Protein AF-0000000079186290 (afdb_homodimer)

pLDDT: mean 76.52, std 16.65, range [22.06, 91.56]

Secondary structure (DSSP, 8-state):
--------HHHHHHHHHHHHHTSPEEEEEESSGGGTGGGGTT-SEEEEE-STTEEEEEETTEEEEEEEEGGGHHHHHHHHHHHSHHHHTT--/--------HHHHHHHHHHHHHTSPEEEEEESSGGGTGGGGTT-SEEEEE-STTEEEEEETTEEEEEEEEGGGHHHHHHHHHHHSHHHHTT--

InterPro domains:
  IPR004588 4-hydroxy-3-methylbut-2-en-1-yl diphosphate synthase, bacterial-type [PTHR30454] (22-84)
  IPR045854 Nitrite and sulphite reductase 4Fe-4S domain-like superfamily [G3DSA:3.30.413.10] (14-84)
  IPR045854 Nitrite and sulphite reductase 4Fe-4S domain-like superfamily [SSF56014] (23-60)
  IPR058579 IspG, C-terminal domain [PF26540] (23-66)

Organism: NCBI:txid347529

Nearest PDB structures (foldseek):
  3ubo-assembly1_B  TM=4.566E-01  e=7.039E-01  Sinorhizobium meliloti
  4du5-assembly1_A  TM=3.358E-01  e=1.070E+00  Polaromonas sp. JS666
  3ikh-assembly2_B  TM=4.138E-01  e=3.044E+00  Klebsiella pneumoniae subsp. pneumoniae MGH 78578
  4du5-assembly2_C  TM=3.347E-01  e=3.499E+00  Polaromonas sp. JS666
  4e8w-assembly2_B  TM=3.863E-01  e=8.663E+00  Burkholderia cenocepacia J2315

Sequence (184 aa):
MPLTALPTLTTRAFFILAFLEATPIMIAIMGCIVNGPGEMAGADFGYVGSAPGNINLYVGKTMVKRGIAMVHADGGWILLLKSRNSFQELLIMPLTALPTLTTRAFFILAFLEATPIMIAIMGCIVNGPGEMAGADFGYVGSAPGNINLYVGKTMVKRGIAMVHADGGWILLLKSRNSFQELLI

Foldseek 3Di:
DPPPPPPQPQNQLLVVVCVLVVHHAFEEEAQACVCPLVVSVDHQKYWHDYPVQFTFIDGNRHTDGGTHGPVCVSVVNVVVQCVPPVRVVVSD/DPPPPPPQLQNQLLVVVCVLVVHHAFEEEAQACVCPLVVSVDHQKYWHDYPVQFTFIDGNRHTDGGTHGPVCVSVVVVVVQCVPPVRVVVSD

Radius of gyration: 15.14 Å; Cα contacts (8 Å, |Δi|>4): 366; chains: 2; bounding box: 36×39×37 Å

Solvent-accessible surface area (backbone atoms only — not comparable to full-atom values): 9780 Å² total; per-residue (Å²): 131,73,84,70,60,56,42,45,72,45,58,52,51,47,34,52,48,7,46,75,67,71,42,67,40,32,34,23,31,28,36,41,50,82,66,39,62,82,61,39,79,80,24,50,30,32,42,30,18,62,56,93,64,21,24,28,35,26,52,48,79,41,77,75,42,76,68,38,49,48,51,46,47,49,57,53,49,50,55,53,40,47,69,34,73,88,28,49,67,69,82,103,131,76,83,71,61,56,41,46,72,47,58,53,52,48,35,51,48,8,44,74,65,72,41,67,40,32,34,22,32,28,38,39,50,81,66,39,61,82,60,39,79,80,24,51,33,33,42,30,18,62,56,92,65,22,25,29,37,24,53,48,78,41,78,76,43,76,68,38,49,46,49,45,47,50,57,52,49,52,55,52,41,47,69,34,74,88,29,48,68,69,81,102

Structure (mmCIF, N/CA/C/O backbone):
data_AF-0000000079186290-model_v1
#
loop_
_entity.id
_entity.type
_entity.pdbx_description
1 polymer 'Uncharacterized protein'
#
loop_
_atom_site.group_PDB
_atom_site.id
_atom_site.type_symbol
_atom_site.label_atom_id
_atom_site.label_alt_id
_atom_site.label_comp_id
_atom_site.label_asym_id
_atom_site.label_entity_id
_atom_site.label_seq_id
_atom_site.pdbx_PDB_ins_code
_atom_site.Cartn_x
_atom_site.Cartn_y
_atom_site.Cartn_z
_atom_site.occupancy
_atom_site.B_iso_or_equiv
_atom_site.auth_seq_id
_atom_site.auth_comp_id
_atom_site.auth_asym_id
_atom_site.auth_atom_id
_atom_site.pdbx_PDB_model_num
ATOM 1 N N . MET A 1 1 ? 22.625 9.414 -9.797 1 22.08 1 MET A N 1
ATOM 2 C CA . MET A 1 1 ? 21.375 10.148 -9.844 1 22.08 1 MET A CA 1
ATOM 3 C C . MET A 1 1 ? 20.328 9.492 -8.953 1 22.08 1 MET A C 1
ATOM 5 O O . MET A 1 1 ? 20.141 8.273 -8.992 1 22.08 1 MET A O 1
ATOM 9 N N . PRO A 1 2 ? 19.969 10 -7.758 1 27.56 2 PRO A N 1
ATOM 10 C CA . PRO A 1 2 ? 19.344 9.391 -6.582 1 27.56 2 PRO A CA 1
ATOM 11 C C . PRO A 1 2 ? 18 8.75 -6.902 1 27.56 2 PRO A C 1
ATOM 13 O O . PRO A 1 2 ? 17.266 9.242 -7.77 1 27.56 2 PRO A O 1
ATOM 16 N N . LEU A 1 3 ? 17.984 7.457 -6.914 1 32.41 3 LEU A N 1
ATOM 17 C CA . LEU A 1 3 ? 16.766 6.676 -7.098 1 32.41 3 LEU A CA 1
ATOM 18 C C . LEU A 1 3 ? 15.555 7.398 -6.504 1 32.41 3 LEU A C 1
ATOM 20 O O . LEU A 1 3 ? 15.43 7.508 -5.281 1 32.41 3 LEU A O 1
ATOM 24 N N . THR A 1 4 ? 15.273 8.492 -7 1 33.88 4 THR A N 1
ATOM 25 C CA . THR A 1 4 ? 14.273 9.508 -6.707 1 33.88 4 THR A CA 1
ATOM 26 C C . THR A 1 4 ? 12.906 8.875 -6.453 1 33.88 4 THR A C 1
ATOM 28 O O . THR A 1 4 ? 12.328 8.266 -7.355 1 33.88 4 THR A O 1
ATOM 31 N N . ALA A 1 5 ? 12.844 8.422 -5.289 1 39.72 5 ALA A N 1
ATOM 32 C CA . ALA A 1 5 ? 11.758 7.641 -4.699 1 39.72 5 ALA A CA 1
ATOM 33 C C . ALA A 1 5 ? 10.414 8.328 -4.906 1 39.72 5 ALA A C 1
ATOM 35 O O . ALA A 1 5 ? 10.172 9.406 -4.359 1 39.72 5 ALA A O 1
ATOM 36 N N . LEU A 1 6 ? 10.062 8.664 -6.07 1 42.38 6 LEU A N 1
ATOM 37 C CA . LEU A 1 6 ? 8.758 9.273 -6.312 1 42.38 6 LEU A CA 1
ATOM 38 C C . LEU A 1 6 ? 7.664 8.539 -5.551 1 42.38 6 LEU A C 1
ATOM 40 O O . LEU A 1 6 ? 7.758 7.324 -5.344 1 42.38 6 LEU A O 1
ATOM 44 N N . PRO A 1 7 ? 6.922 9.367 -4.719 1 47.94 7 PRO A N 1
ATOM 45 C CA . PRO A 1 7 ? 5.75 8.641 -4.23 1 47.94 7 PRO A CA 1
ATOM 46 C C . PRO A 1 7 ? 5.168 7.691 -5.273 1 47.94 7 PRO A C 1
ATOM 48 O O . PRO A 1 7 ? 5.207 7.984 -6.473 1 47.94 7 PRO A O 1
ATOM 51 N N . THR A 1 8 ? 5.285 6.367 -5.168 1 61.66 8 THR A N 1
ATOM 52 C CA . THR A 1 8 ? 4.816 5.52 -6.262 1 61.66 8 THR A CA 1
ATOM 53 C C . THR A 1 8 ? 3.447 5.977 -6.754 1 61.66 8 THR A C 1
ATOM 55 O O . THR A 1 8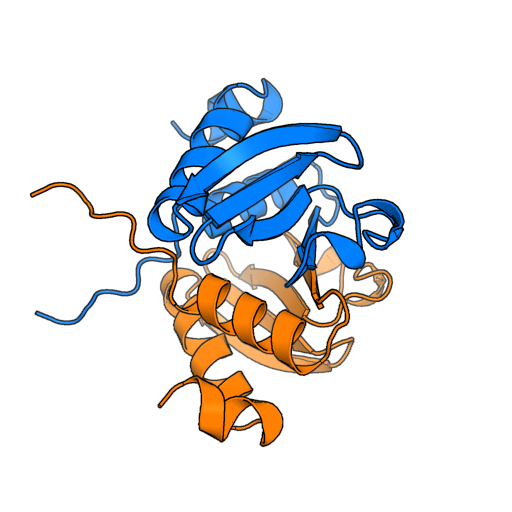 ? 2.701 6.621 -6.012 1 61.66 8 THR A O 1
ATOM 58 N N . LEU A 1 9 ? 3.252 6.348 -7.996 1 70.44 9 LEU A N 1
ATOM 59 C CA . LEU A 1 9 ? 1.999 6.641 -8.68 1 70.44 9 LEU A CA 1
ATOM 60 C C . LEU A 1 9 ? 0.836 5.898 -8.031 1 70.44 9 LEU A C 1
ATOM 62 O O . LEU A 1 9 ? -0.265 6.441 -7.918 1 70.44 9 LEU A O 1
ATOM 66 N N . THR A 1 10 ? 1.112 4.824 -7.43 1 78.25 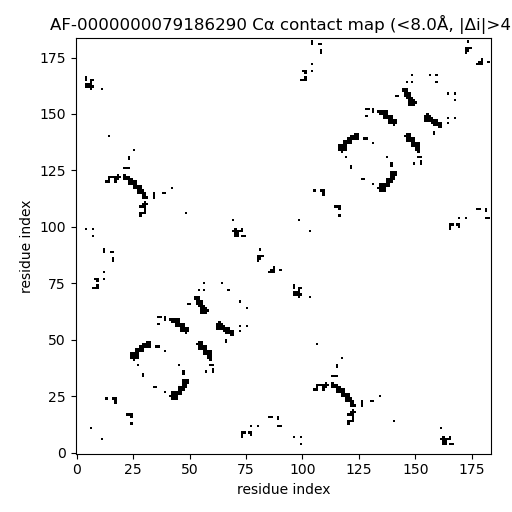10 THR A N 1
ATOM 67 C CA . THR A 1 10 ? 0.064 3.996 -6.844 1 78.25 10 THR A CA 1
ATOM 68 C C . THR A 1 10 ? -0.392 4.57 -5.508 1 78.25 10 THR A C 1
ATOM 70 O O . THR A 1 10 ? -1.593 4.684 -5.25 1 78.25 10 THR A O 1
ATOM 73 N N . THR A 1 11 ? 0.561 5 -4.727 1 78.5 11 THR A N 1
ATOM 74 C CA . THR A 1 11 ? 0.212 5.582 -3.432 1 78.5 11 THR A CA 1
ATOM 75 C C . THR A 1 11 ? -0.6 6.859 -3.613 1 78.5 11 THR A C 1
ATOM 77 O O . THR A 1 11 ? -1.586 7.082 -2.908 1 78.5 11 THR A O 1
ATOM 80 N N . ARG A 1 12 ? -0.209 7.598 -4.535 1 80.5 12 ARG A N 1
ATOM 81 C CA . ARG A 1 12 ? -0.929 8.836 -4.816 1 80.5 12 ARG A CA 1
ATOM 82 C C . ARG A 1 12 ? -2.354 8.547 -5.277 1 80.5 12 ARG A C 1
ATOM 84 O O . ARG A 1 12 ? -3.295 9.219 -4.863 1 80.5 12 ARG A O 1
ATOM 91 N N . ALA A 1 13 ? -2.428 7.625 -6.152 1 83.12 13 ALA A N 1
ATOM 92 C CA . ALA A 1 13 ? -3.746 7.254 -6.664 1 83.12 13 ALA A CA 1
ATOM 93 C C . ALA A 1 13 ? -4.668 6.82 -5.527 1 83.12 13 ALA A C 1
ATOM 95 O O . ALA A 1 13 ? -5.832 7.23 -5.469 1 83.12 13 ALA A O 1
ATOM 96 N N . PHE A 1 14 ? -4.152 6.109 -4.645 1 86.62 14 PHE A N 1
ATOM 97 C CA . PHE A 1 14 ? -4.961 5.633 -3.527 1 86.62 14 PHE A CA 1
ATOM 98 C C . PHE A 1 14 ? -5.332 6.785 -2.598 1 86.62 14 PHE A C 1
ATOM 100 O O . PHE A 1 14 ? -6.43 6.801 -2.031 1 86.62 14 PHE A O 1
ATOM 107 N N . PHE A 1 15 ? -4.434 7.738 -2.457 1 85.19 15 PHE A N 1
ATOM 108 C CA . PHE A 1 15 ? -4.742 8.914 -1.651 1 85.19 15 PHE A CA 1
ATOM 109 C C . PHE A 1 15 ? -5.895 9.703 -2.26 1 85.19 15 PHE A C 1
ATOM 111 O O . PHE A 1 15 ? -6.809 10.117 -1.549 1 85.19 15 PHE A O 1
ATOM 118 N N . ILE A 1 16 ? -5.781 9.867 -3.479 1 83.56 16 ILE A N 1
ATOM 119 C CA . ILE A 1 16 ? -6.82 10.609 -4.18 1 83.56 16 ILE A CA 1
ATOM 120 C C . ILE A 1 16 ? -8.156 9.883 -4.043 1 83.56 16 ILE A C 1
ATOM 122 O O . ILE A 1 16 ? -9.188 10.508 -3.785 1 83.56 16 ILE A O 1
ATOM 126 N N . LEU A 1 17 ? -8.094 8.617 -4.141 1 86.25 17 LEU A N 1
ATOM 127 C CA . LEU A 1 17 ? -9.305 7.809 -3.984 1 86.25 17 LEU A CA 1
ATOM 128 C C . LEU A 1 17 ? -9.875 7.961 -2.58 1 86.25 17 LEU A C 1
ATOM 130 O O . LEU A 1 17 ? -11.078 8.18 -2.418 1 86.25 17 LEU A O 1
ATOM 134 N N . ALA A 1 18 ? -9.031 7.855 -1.664 1 86.75 18 ALA A N 1
ATOM 135 C CA . ALA A 1 18 ? -9.445 8 -0.271 1 86.75 18 ALA A CA 1
ATOM 136 C C . ALA A 1 18 ? -10.047 9.383 -0.018 1 86.75 18 ALA A C 1
ATOM 138 O O . ALA A 1 18 ? -11.047 9.508 0.69 1 86.75 18 ALA A O 1
ATOM 139 N N . PHE A 1 19 ? -9.43 10.32 -0.603 1 84.12 19 PHE A N 1
ATOM 140 C CA . PHE A 1 19 ? -9.898 11.695 -0.451 1 84.12 19 PHE A CA 1
ATOM 141 C C . PHE A 1 19 ? -11.266 11.883 -1.09 1 84.12 19 PHE A C 1
ATOM 143 O O . PHE A 1 19 ? -12.172 12.445 -0.476 1 84.12 19 PHE A O 1
ATOM 150 N N . LEU A 1 20 ? -11.383 11.398 -2.252 1 84 20 LEU A N 1
ATOM 151 C CA . LEU A 1 20 ? -12.617 11.562 -3.012 1 84 20 LEU A CA 1
ATOM 152 C C . LEU A 1 20 ? -13.766 10.812 -2.352 1 84 20 LEU A C 1
ATOM 154 O O . LEU A 1 20 ? -14.898 11.305 -2.314 1 84 20 LEU A O 1
ATOM 158 N N . GLU A 1 21 ? -13.477 9.633 -1.837 1 83.75 21 GLU A N 1
ATOM 159 C CA . GLU A 1 21 ? -14.508 8.789 -1.244 1 83.75 21 GLU A CA 1
ATOM 160 C C . GLU A 1 21 ? -14.719 9.133 0.228 1 83.75 21 GLU A C 1
ATOM 162 O O . GLU A 1 21 ? -15.688 8.68 0.843 1 83.75 21 GLU A O 1
ATOM 167 N N . ALA A 1 22 ? -13.828 9.984 0.755 1 83.62 22 ALA A N 1
ATOM 168 C CA . ALA A 1 22 ? -13.883 10.367 2.162 1 83.62 22 ALA A CA 1
ATOM 169 C C . ALA A 1 22 ? -13.945 9.141 3.066 1 83.62 22 ALA A C 1
ATOM 171 O O . ALA A 1 22 ? -14.688 9.125 4.047 1 83.62 22 ALA A O 1
ATOM 172 N N . THR A 1 23 ? -13.438 8.039 2.629 1 83.94 23 THR A N 1
ATOM 173 C CA . THR A 1 23 ? -13.305 6.809 3.404 1 83.94 23 THR A CA 1
ATOM 174 C C . THR A 1 23 ? -11.891 6.25 3.293 1 83.94 23 THR A C 1
ATOM 176 O O . THR A 1 23 ? -11.195 6.492 2.299 1 83.94 23 THR A O 1
ATOM 179 N N . PRO A 1 24 ? -11.469 5.551 4.273 1 88.5 24 PRO A N 1
ATOM 180 C CA . PRO A 1 24 ? -10.148 4.918 4.164 1 88.5 24 PRO A CA 1
ATOM 181 C C . PRO A 1 24 ? -10.117 3.812 3.111 1 88.5 24 PRO A C 1
ATOM 183 O O . PRO A 1 24 ? -11.109 3.113 2.908 1 88.5 24 PRO A O 1
ATOM 186 N N . ILE A 1 25 ? -9.109 3.768 2.455 1 89.62 25 ILE A N 1
ATOM 187 C CA . ILE A 1 25 ? -8.859 2.652 1.551 1 89.62 25 ILE A CA 1
ATOM 188 C C . ILE A 1 25 ? -7.992 1.605 2.252 1 89.62 25 ILE A C 1
ATOM 190 O O . ILE A 1 25 ? -6.91 1.919 2.754 1 89.62 25 ILE A O 1
ATOM 194 N N . MET A 1 26 ? -8.492 0.385 2.303 1 91.06 26 MET A N 1
ATOM 195 C CA . MET A 1 26 ? -7.777 -0.713 2.951 1 91.06 26 MET A CA 1
ATOM 196 C C . MET A 1 26 ? -7.09 -1.601 1.919 1 91.06 26 MET A C 1
ATOM 198 O O . MET A 1 26 ? -7.734 -2.088 0.987 1 91.06 26 MET A O 1
ATOM 202 N N . ILE A 1 27 ? -5.828 -1.776 2.152 1 91.31 27 ILE A N 1
ATOM 203 C CA . ILE A 1 27 ? -5.023 -2.598 1.254 1 91.31 27 ILE A CA 1
ATOM 204 C C . ILE A 1 27 ? -4.406 -3.758 2.031 1 91.31 27 ILE A C 1
ATOM 206 O O . ILE A 1 27 ? -3.832 -3.561 3.105 1 91.31 27 ILE A O 1
ATOM 210 N N . ALA A 1 28 ? -4.52 -4.918 1.522 1 90.69 28 ALA A N 1
ATOM 211 C CA . ALA A 1 28 ? -3.912 -6.094 2.143 1 90.69 28 ALA A CA 1
ATOM 212 C C . ALA A 1 28 ? -2.762 -6.629 1.296 1 90.69 28 ALA A C 1
ATOM 214 O O . ALA A 1 28 ? -2.877 -6.73 0.072 1 90.69 28 ALA A O 1
ATOM 215 N N . ILE A 1 29 ? -1.695 -6.887 1.896 1 89.81 29 ILE A N 1
ATOM 216 C CA . ILE A 1 29 ? -0.559 -7.543 1.262 1 89.81 29 ILE A CA 1
ATOM 217 C C . ILE A 1 29 ? -0.354 -8.93 1.875 1 89.81 29 ILE A C 1
ATOM 219 O O . ILE A 1 29 ? -0.086 -9.047 3.072 1 89.81 29 ILE A O 1
ATOM 223 N N . MET A 1 30 ? -0.45 -9.898 0.967 1 89.56 30 MET A N 1
ATOM 224 C CA . MET A 1 30 ? -0.269 -11.289 1.394 1 89.56 30 MET A CA 1
ATOM 225 C C . MET A 1 30 ? 0.93 -11.914 0.694 1 89.56 30 MET A C 1
ATOM 227 O O . MET A 1 30 ? 1.072 -11.805 -0.525 1 89.56 30 MET A O 1
ATOM 231 N N . GLY A 1 31 ? 1.743 -12.492 1.481 1 85.12 31 GLY A N 1
ATOM 232 C CA . GLY A 1 31 ? 2.982 -13.031 0.954 1 85.12 31 GLY A CA 1
ATOM 233 C C . GLY A 1 31 ? 2.783 -14.312 0.158 1 85.12 31 GLY A C 1
ATOM 234 O O . GLY A 1 31 ? 3.639 -14.688 -0.644 1 85.12 31 GLY A O 1
ATOM 235 N N . CYS A 1 32 ? 1.769 -15 0.415 1 81.31 32 CYS A N 1
ATOM 236 C CA . CYS A 1 32 ? 1.538 -16.266 -0.269 1 81.31 32 CYS A CA 1
ATOM 237 C C . CYS A 1 32 ? 0.051 -16.484 -0.521 1 81.31 32 CYS A C 1
ATOM 239 O O . CYS A 1 32 ? -0.791 -15.992 0.233 1 81.31 32 CYS A O 1
ATOM 241 N N . ILE A 1 33 ? -0.232 -17.234 -1.536 1 75.75 33 ILE A N 1
ATOM 242 C CA . ILE A 1 33 ? -1.605 -17.484 -1.962 1 75.75 33 ILE A CA 1
ATOM 243 C C . ILE A 1 33 ? -2.326 -18.328 -0.919 1 75.75 33 ILE A C 1
ATOM 245 O O . ILE A 1 33 ? -3.553 -18.281 -0.812 1 75.75 33 ILE A O 1
ATOM 249 N N . VAL A 1 34 ? -1.649 -19 -0.189 1 73.12 34 VAL A N 1
ATOM 250 C CA . VAL A 1 34 ? -2.23 -19.922 0.787 1 73.12 34 VAL A CA 1
ATOM 251 C C . VAL A 1 34 ? -3.033 -19.141 1.819 1 73.12 34 VAL A C 1
ATOM 253 O O . VAL A 1 34 ? -4.086 -19.594 2.273 1 73.12 34 VAL A O 1
ATOM 256 N N . ASN A 1 35 ? -2.457 -18.109 2.252 1 67.12 35 ASN A N 1
ATOM 257 C CA . ASN A 1 35 ? -3.229 -17.328 3.209 1 67.12 35 ASN A CA 1
ATOM 258 C C . ASN A 1 35 ? -4.512 -16.781 2.586 1 67.12 35 ASN A C 1
ATOM 260 O O . ASN A 1 35 ? -5.484 -16.516 3.291 1 67.12 35 ASN A O 1
ATOM 264 N N . GLY A 1 36 ? -4.535 -16.969 1.289 1 58.88 36 GLY A N 1
ATOM 265 C CA . GLY A 1 36 ? -5.66 -16.75 0.397 1 58.88 36 GLY A CA 1
ATOM 266 C C . GLY A 1 36 ? -6.395 -15.445 0.683 1 58.88 36 GLY A C 1
ATOM 267 O O . GLY A 1 36 ? -6.031 -14.711 1.604 1 58.88 36 GLY A O 1
ATOM 268 N N . PRO A 1 37 ? -7.477 -15.055 -0.223 1 64.31 37 PRO A N 1
ATOM 269 C CA . PRO A 1 37 ? -8.328 -13.867 -0.138 1 64.31 37 PRO A CA 1
ATOM 270 C C . PRO A 1 37 ? -9.211 -13.867 1.108 1 64.31 37 PRO A C 1
ATOM 272 O O . PRO A 1 37 ? -9.609 -12.797 1.579 1 64.31 37 PRO A O 1
ATOM 275 N N . GLY A 1 38 ? -9.328 -15.125 1.619 1 66.12 38 GLY A N 1
ATOM 276 C CA . GLY A 1 38 ? -10.156 -15.188 2.814 1 66.12 38 GLY A CA 1
ATOM 277 C C . GLY A 1 38 ? -9.602 -14.367 3.965 1 66.12 38 GLY A C 1
ATOM 278 O O . GLY A 1 38 ? -10.359 -13.828 4.77 1 66.12 38 GLY A O 1
ATOM 279 N N . GLU A 1 39 ? -8.383 -14.133 3.936 1 68.19 39 GLU A N 1
ATOM 280 C CA . GLU A 1 39 ? -7.723 -13.453 5.047 1 68.19 39 GLU A CA 1
ATOM 281 C C . GLU A 1 39 ? -7.684 -11.945 4.824 1 68.19 39 GLU A C 1
ATOM 283 O O . GLU A 1 39 ? -7.332 -11.188 5.73 1 68.19 39 GLU A O 1
ATOM 288 N N . MET A 1 40 ? -8.047 -11.508 3.631 1 73.56 40 MET A N 1
ATOM 289 C CA . MET A 1 40 ? -8.016 -10.078 3.322 1 73.56 40 MET A CA 1
ATOM 290 C C . MET A 1 40 ? -9.117 -9.336 4.074 1 73.56 40 MET A C 1
ATOM 292 O O . MET A 1 40 ? -9.273 -8.125 3.91 1 73.56 40 MET A O 1
ATOM 296 N N . ALA A 1 41 ? -9.586 -9.812 5.234 1 65.88 41 ALA A N 1
ATOM 297 C CA . ALA A 1 41 ? -10.398 -9.273 6.32 1 65.88 41 ALA A CA 1
ATOM 298 C C . ALA A 1 41 ? -11.094 -7.977 5.891 1 65.88 41 ALA A C 1
ATOM 300 O O . ALA A 1 41 ? -11.047 -6.977 6.613 1 65.88 41 ALA A O 1
ATOM 301 N N . GLY A 1 42 ? -11.594 -7.801 4.684 1 81.19 42 GLY A N 1
ATOM 302 C CA . GLY A 1 42 ? -12.336 -6.586 4.383 1 81.19 42 GLY A CA 1
ATOM 303 C C . GLY A 1 42 ? -11.508 -5.559 3.631 1 81.19 42 GLY A C 1
ATOM 304 O O . GLY A 1 42 ? -11.883 -4.387 3.555 1 81.19 42 GLY A O 1
ATOM 305 N N . ALA A 1 43 ? -10.406 -5.918 3.137 1 89.5 43 ALA A N 1
ATOM 306 C CA . ALA A 1 43 ? -9.578 -5 2.352 1 89.5 43 ALA A CA 1
ATOM 307 C C . ALA A 1 43 ? -10.258 -4.648 1.03 1 89.5 43 ALA A C 1
ATOM 309 O O . ALA A 1 43 ? -11 -5.457 0.472 1 89.5 43 ALA A O 1
ATOM 310 N N . ASP A 1 44 ? -10.07 -3.404 0.582 1 89.88 44 ASP A N 1
ATOM 311 C CA . ASP A 1 44 ? -10.57 -2.965 -0.716 1 89.88 44 ASP A CA 1
ATOM 312 C C . ASP A 1 44 ? -9.711 -3.518 -1.853 1 89.88 44 ASP A C 1
ATOM 314 O O . ASP A 1 44 ? -10.242 -3.922 -2.893 1 89.88 44 ASP A O 1
ATOM 318 N N . PHE A 1 45 ? -8.461 -3.492 -1.583 1 90.38 45 PHE A N 1
ATOM 319 C CA . PHE A 1 45 ? -7.48 -3.939 -2.562 1 90.38 45 PHE A CA 1
ATOM 320 C C . PHE A 1 45 ? -6.484 -4.902 -1.931 1 90.38 45 PHE A C 1
ATOM 322 O O . PHE A 1 45 ? -6.184 -4.801 -0.74 1 90.38 45 PHE A O 1
ATOM 329 N N . GLY A 1 46 ? -5.941 -5.777 -2.76 1 89.75 46 GLY A N 1
ATOM 330 C CA . GLY A 1 46 ? -5.031 -6.77 -2.207 1 89.75 46 GLY A CA 1
ATOM 331 C C . GLY A 1 46 ? -3.92 -7.156 -3.164 1 89.75 46 GLY A C 1
ATOM 332 O O . GLY A 1 46 ? -4.137 -7.254 -4.371 1 89.75 46 GLY A O 1
ATOM 333 N N . TYR A 1 47 ? -2.773 -7.301 -2.621 1 90 47 TYR A N 1
ATOM 334 C CA . TYR A 1 47 ? -1.636 -7.949 -3.264 1 90 47 TYR A CA 1
ATOM 335 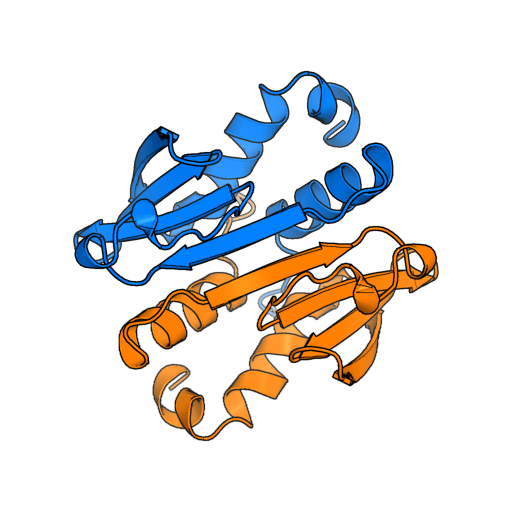C C . TYR A 1 47 ? -1.426 -9.352 -2.709 1 90 47 TYR A C 1
ATOM 337 O O . TYR A 1 47 ? -1.25 -9.531 -1.5 1 90 47 TYR A O 1
ATOM 345 N N . VAL A 1 48 ? -1.474 -10.359 -3.568 1 89.5 48 VAL A N 1
ATOM 346 C CA . VAL A 1 48 ? -1.306 -11.727 -3.096 1 89.5 48 VAL A CA 1
ATOM 347 C C . VAL A 1 48 ? -0.171 -12.406 -3.863 1 89.5 48 VAL A C 1
ATOM 349 O O . VAL A 1 48 ? -0.198 -12.469 -5.094 1 89.5 48 VAL A O 1
ATOM 352 N N . GLY A 1 49 ? 0.758 -12.852 -3.098 1 88.94 49 GLY A N 1
ATOM 353 C CA . GLY A 1 49 ? 1.852 -13.578 -3.721 1 88.94 49 GLY A CA 1
ATOM 354 C C . GLY A 1 49 ? 1.41 -14.875 -4.375 1 88.94 49 GLY A C 1
ATOM 355 O O . GLY A 1 49 ? 0.54 -15.57 -3.855 1 88.94 49 GLY A O 1
ATOM 356 N N . SER A 1 50 ? 1.935 -15.109 -5.523 1 88.75 50 SER A N 1
ATOM 357 C CA . SER A 1 50 ? 1.709 -16.359 -6.23 1 88.75 50 SER A CA 1
ATOM 358 C C . SER A 1 50 ? 3.023 -17.094 -6.504 1 88.75 50 SER A C 1
ATOM 360 O O . SER A 1 50 ? 3.674 -17.578 -5.578 1 88.75 50 SER A O 1
ATOM 362 N N . ALA A 1 51 ? 3.504 -17.172 -7.773 1 86.5 51 ALA A N 1
ATOM 363 C CA . ALA A 1 51 ? 4.828 -17.703 -8.086 1 86.5 51 ALA A CA 1
ATOM 364 C C . ALA A 1 51 ? 5.922 -16.703 -7.711 1 86.5 51 ALA A C 1
ATOM 366 O O . ALA A 1 51 ? 5.648 -15.516 -7.508 1 86.5 51 ALA A O 1
ATOM 367 N N . PRO A 1 52 ? 7.094 -17.25 -7.465 1 83.56 52 PRO A N 1
ATOM 368 C CA . PRO A 1 52 ? 8.172 -16.344 -7.086 1 83.56 52 PRO A CA 1
ATOM 369 C C . PRO A 1 52 ? 8.273 -15.133 -8.008 1 83.56 52 PRO A C 1
ATOM 371 O O . PRO A 1 52 ? 8.391 -15.289 -9.227 1 83.56 52 PRO A O 1
ATOM 374 N N . GLY A 1 53 ? 8.094 -14.016 -7.418 1 84.31 53 GLY A N 1
ATOM 375 C CA . GLY A 1 53 ? 8.234 -12.773 -8.164 1 84.31 53 GLY A CA 1
ATOM 376 C C . GLY A 1 53 ? 6.938 -12.305 -8.789 1 84.31 53 GLY A C 1
ATOM 377 O O . GLY A 1 53 ? 6.883 -11.219 -9.375 1 84.31 53 GLY A O 1
ATOM 378 N N . ASN A 1 54 ? 6 -13.234 -8.656 1 90 54 ASN A N 1
ATOM 379 C CA . ASN A 1 54 ? 4.715 -12.891 -9.25 1 90 54 ASN A CA 1
ATOM 380 C C . ASN A 1 54 ? 3.648 -12.641 -8.188 1 90 54 ASN A C 1
ATOM 382 O O . ASN A 1 54 ? 3.727 -13.188 -7.086 1 90 54 ASN A O 1
ATOM 386 N N . ILE A 1 55 ? 2.682 -11.82 -8.609 1 88.94 55 ILE A N 1
ATOM 387 C CA . ILE A 1 55 ? 1.607 -11.508 -7.672 1 88.94 55 ILE A CA 1
ATOM 388 C C . ILE A 1 55 ? 0.271 -11.484 -8.414 1 88.94 55 ILE A C 1
ATOM 390 O O . ILE A 1 55 ? 0.231 -11.297 -9.633 1 88.94 55 ILE A O 1
ATOM 394 N N . ASN A 1 56 ? -0.721 -11.734 -7.668 1 91.56 56 ASN A N 1
ATOM 395 C CA . ASN A 1 56 ? -2.098 -11.531 -8.109 1 91.56 56 ASN A CA 1
ATOM 396 C C . ASN A 1 56 ? -2.703 -10.281 -7.473 1 91.56 56 ASN A C 1
ATOM 398 O O . ASN A 1 56 ? -2.451 -9.984 -6.305 1 91.56 56 ASN A O 1
ATOM 402 N N . LEU A 1 57 ? -3.504 -9.547 -8.258 1 90.75 57 LEU A N 1
ATOM 403 C CA . LEU A 1 57 ? -4.199 -8.375 -7.734 1 90.75 57 LEU A CA 1
ATOM 404 C C . LEU A 1 57 ? -5.676 -8.68 -7.492 1 90.75 57 LEU A C 1
ATOM 406 O O . LEU A 1 57 ? -6.328 -9.305 -8.328 1 90.75 57 LEU A O 1
ATOM 410 N N . TYR A 1 58 ? -6.105 -8.195 -6.316 1 90.25 58 TYR A N 1
ATOM 411 C CA . TYR A 1 58 ? -7.48 -8.453 -5.906 1 90.25 58 TYR A CA 1
ATOM 412 C C . TYR A 1 58 ? -8.219 -7.152 -5.617 1 90.25 58 TYR A C 1
ATOM 414 O O . TYR A 1 58 ? -7.645 -6.223 -5.043 1 90.25 58 TYR A O 1
ATOM 422 N N . VAL A 1 59 ? -9.469 -7.047 -5.957 1 90.31 59 VAL A N 1
ATOM 423 C CA . VAL A 1 59 ? -10.438 -6.066 -5.473 1 90.31 59 VAL A CA 1
ATOM 424 C C . VAL A 1 59 ? -11.492 -6.762 -4.613 1 90.31 59 VAL A C 1
ATOM 426 O O . VAL A 1 59 ? -12.266 -7.574 -5.117 1 90.31 59 VAL A O 1
ATOM 429 N N . GLY A 1 60 ? -11.344 -6.355 -3.369 1 87.75 60 GLY A N 1
ATOM 430 C CA . GLY A 1 60 ? -12.117 -7.203 -2.473 1 87.75 60 GLY A CA 1
ATOM 431 C C . GLY A 1 60 ? -11.695 -8.664 -2.525 1 87.75 60 GLY A C 1
ATOM 432 O O . GLY A 1 60 ? -10.523 -8.984 -2.33 1 87.75 60 GLY A O 1
ATOM 433 N N . LYS A 1 61 ? -12.555 -9.609 -2.891 1 86 61 LYS A N 1
ATOM 434 C CA . LYS A 1 61 ? -12.258 -11.039 -2.943 1 86 61 LYS A CA 1
ATOM 435 C C . LYS A 1 61 ? -12.109 -11.516 -4.387 1 86 61 LYS A C 1
ATOM 437 O O . LYS A 1 61 ? -11.938 -12.711 -4.633 1 86 61 LYS A O 1
ATOM 442 N N . THR A 1 62 ? -12.156 -10.594 -5.238 1 88.44 62 THR A N 1
ATOM 443 C CA . THR A 1 62 ? -12.125 -10.953 -6.652 1 88.44 62 THR A CA 1
ATOM 444 C C . THR A 1 62 ? -10.734 -10.711 -7.242 1 88.44 62 THR A C 1
ATOM 446 O O . THR A 1 62 ? -10.203 -9.602 -7.156 1 88.44 62 THR A O 1
ATOM 449 N N . MET A 1 63 ? -10.211 -11.75 -7.824 1 90.38 63 MET A N 1
ATOM 450 C CA . MET A 1 63 ? -8.93 -11.609 -8.516 1 90.38 63 MET A CA 1
ATOM 451 C C . MET A 1 63 ? -9.094 -10.852 -9.828 1 90.38 63 MET A C 1
ATOM 453 O O . MET A 1 63 ? -9.836 -11.281 -10.711 1 90.38 63 MET A O 1
ATOM 457 N N . VAL A 1 64 ? -8.43 -9.742 -10 1 91.12 64 VAL A N 1
ATOM 458 C CA . VAL A 1 64 ? -8.641 -8.914 -11.18 1 91.12 64 VAL A CA 1
ATOM 459 C C . VAL A 1 64 ? -7.43 -9.016 -12.109 1 91.12 64 VAL A C 1
ATOM 461 O O . VAL A 1 64 ? -7.52 -8.695 -13.297 1 91.12 64 VAL A O 1
ATOM 464 N N . LYS A 1 65 ? -6.266 -9.367 -11.648 1 91.5 65 LYS A N 1
ATOM 465 C CA . LYS A 1 65 ? -5.062 -9.602 -12.438 1 91.5 65 LYS A CA 1
ATOM 466 C C . LYS A 1 65 ? -4.258 -10.773 -11.883 1 91.5 65 LYS A C 1
ATOM 468 O O . LYS A 1 65 ? -3.965 -10.82 -10.68 1 91.5 65 LYS A O 1
ATOM 473 N N . ARG A 1 66 ? -3.842 -11.648 -12.758 1 90.81 66 ARG A N 1
ATOM 474 C CA . ARG A 1 66 ? -3.146 -12.859 -12.328 1 90.81 66 ARG A CA 1
ATOM 475 C C . ARG A 1 66 ? -1.711 -12.875 -12.844 1 90.81 66 ARG A C 1
ATOM 477 O O . ARG A 1 66 ? -1.459 -12.547 -14.008 1 90.81 66 ARG A O 1
ATOM 484 N N . GLY A 1 67 ? -0.852 -13.164 -11.922 1 89.62 67 GLY A N 1
ATOM 485 C CA . GLY A 1 67 ? 0.498 -13.531 -12.32 1 89.62 67 GLY A CA 1
ATOM 486 C C . GLY A 1 67 ? 1.295 -12.367 -12.867 1 89.62 67 GLY A C 1
ATOM 487 O O . GLY A 1 67 ? 2.006 -12.508 -13.867 1 89.62 67 GLY A O 1
ATOM 488 N N . ILE A 1 68 ? 1.093 -11.305 -12.336 1 88 68 ILE A N 1
ATOM 489 C CA . ILE A 1 68 ? 1.877 -10.164 -12.812 1 88 68 ILE A CA 1
ATOM 490 C C . ILE A 1 68 ? 3.18 -10.07 -12.023 1 88 68 ILE A C 1
ATOM 492 O O . ILE A 1 68 ? 3.221 -10.398 -10.836 1 88 68 ILE A O 1
ATOM 496 N N . ALA A 1 69 ? 4.266 -9.633 -12.781 1 88.38 69 ALA A N 1
ATOM 497 C CA . ALA A 1 69 ? 5.535 -9.414 -12.086 1 88.38 69 ALA A CA 1
ATOM 498 C C . ALA A 1 69 ? 5.398 -8.328 -11.023 1 88.38 69 ALA A C 1
ATOM 500 O O . ALA A 1 69 ? 4.738 -7.305 -11.25 1 88.38 69 ALA A O 1
ATOM 501 N N . MET A 1 70 ? 5.945 -8.539 -9.852 1 83.38 70 MET A N 1
ATOM 502 C CA . MET A 1 70 ? 5.871 -7.598 -8.734 1 83.38 70 MET A CA 1
ATOM 503 C C . MET A 1 70 ? 6.285 -6.195 -9.172 1 83.38 70 MET A C 1
ATOM 505 O O . MET A 1 70 ? 5.703 -5.203 -8.734 1 83.38 70 MET A O 1
ATOM 509 N N . VAL A 1 71 ? 7.23 -6.133 -10.039 1 79.5 71 VAL A N 1
ATOM 510 C CA . VAL A 1 71 ? 7.773 -4.855 -10.492 1 79.5 71 VAL A CA 1
ATOM 511 C C . VAL A 1 71 ? 6.715 -4.09 -11.281 1 79.5 71 VAL A C 1
ATOM 513 O O . VAL A 1 71 ? 6.832 -2.879 -11.477 1 79.5 71 VAL A O 1
ATOM 516 N N . HIS A 1 72 ? 5.699 -4.785 -11.727 1 82.62 72 HIS A N 1
ATOM 517 C CA . HIS A 1 72 ? 4.652 -4.164 -12.531 1 82.62 72 HIS A CA 1
ATOM 518 C C . HIS A 1 72 ? 3.377 -3.969 -11.719 1 82.62 72 HIS A C 1
ATOM 520 O O . HIS A 1 72 ? 2.352 -3.541 -12.258 1 82.62 72 HIS A O 1
ATOM 526 N N . ALA A 1 73 ? 3.389 -4.277 -10.492 1 81.06 73 ALA A N 1
ATOM 527 C CA . ALA A 1 73 ? 2.205 -4.223 -9.641 1 81.06 73 ALA A CA 1
ATOM 528 C C . ALA A 1 73 ? 1.589 -2.826 -9.648 1 81.06 73 ALA A C 1
ATOM 530 O O . ALA A 1 73 ? 0.37 -2.68 -9.766 1 81.06 73 ALA A O 1
ATOM 531 N N . ASP A 1 74 ? 2.385 -1.813 -9.555 1 76.5 74 ASP A N 1
ATOM 532 C CA . ASP A 1 74 ? 1.897 -0.438 -9.539 1 76.5 74 ASP A CA 1
ATOM 533 C C . ASP A 1 74 ? 1.158 -0.098 -10.828 1 76.5 74 ASP A C 1
ATOM 535 O O . ASP A 1 74 ? 0.12 0.566 -10.797 1 76.5 74 ASP A O 1
ATOM 539 N N . GLY A 1 75 ? 1.763 -0.541 -11.867 1 77.12 75 GLY A N 1
ATOM 540 C CA . GLY A 1 75 ? 1.094 -0.333 -13.141 1 77.12 75 GLY A CA 1
ATOM 541 C C . GLY A 1 75 ? -0.25 -1.031 -13.234 1 77.12 75 GLY A C 1
ATOM 542 O O . GLY A 1 75 ? -1.193 -0.5 -13.82 1 77.12 75 GLY A O 1
ATOM 543 N N . GLY A 1 76 ? -0.297 -2.162 -12.688 1 79.81 76 GLY A N 1
ATOM 544 C CA . GLY A 1 76 ? -1.552 -2.896 -12.656 1 79.81 76 GLY A CA 1
ATOM 545 C C . GLY A 1 76 ? -2.66 -2.152 -11.938 1 79.81 76 GLY A C 1
ATOM 546 O O . GLY A 1 76 ? -3.797 -2.111 -12.406 1 79.81 76 GLY A O 1
ATOM 547 N N . TRP A 1 77 ? -2.367 -1.495 -10.859 1 82.75 77 TRP A N 1
ATOM 548 C CA . TRP A 1 77 ? -3.361 -0.737 -10.109 1 82.75 77 TRP A CA 1
ATOM 549 C C . TRP A 1 77 ? -3.799 0.503 -10.883 1 82.75 77 TRP A C 1
ATOM 551 O O . TRP A 1 77 ? -4.984 0.842 -10.906 1 82.75 77 TRP A O 1
ATOM 561 N N . ILE A 1 78 ? -2.789 1.113 -11.469 1 79.75 78 ILE A N 1
ATOM 562 C CA . ILE A 1 78 ? -3.096 2.33 -12.211 1 79.75 78 ILE A CA 1
ATOM 563 C C . ILE A 1 78 ? -4.082 2.012 -13.328 1 79.75 78 ILE A C 1
ATOM 565 O O . ILE A 1 78 ? -5.043 2.754 -13.547 1 79.75 78 ILE A O 1
ATOM 569 N N . LEU A 1 79 ? -3.789 0.903 -13.961 1 80.62 79 LEU A N 1
ATOM 570 C CA . LEU A 1 79 ? -4.688 0.49 -15.031 1 80.62 79 LEU A CA 1
ATOM 571 C C . LEU A 1 79 ? -6.074 0.171 -14.484 1 80.62 79 LEU A C 1
ATOM 573 O O . LEU A 1 79 ? -7.082 0.566 -15.07 1 80.62 79 LEU A O 1
ATOM 577 N N . LEU A 1 80 ? -6.172 -0.427 -13.438 1 80.06 80 LEU A N 1
ATOM 578 C CA . LEU A 1 80 ? -7.434 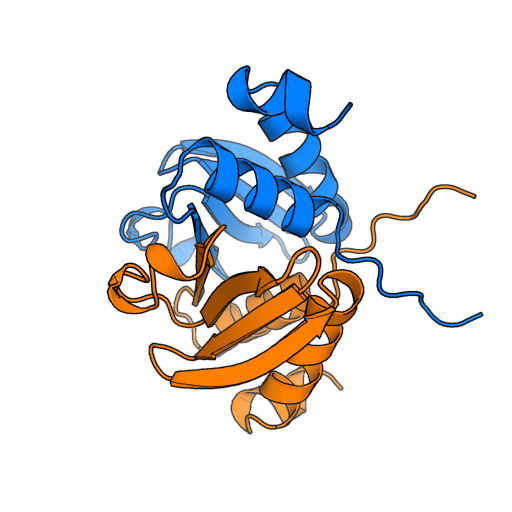-0.824 -12.82 1 80.06 80 LEU A CA 1
ATOM 579 C C . LEU A 1 80 ? -8.203 0.395 -12.32 1 80.06 80 LEU A C 1
ATOM 581 O O . LEU A 1 80 ? -9.414 0.486 -12.5 1 80.06 80 LEU A O 1
ATOM 585 N N . LEU A 1 81 ? -7.504 1.293 -11.656 1 79.69 81 LEU A N 1
ATOM 586 C CA . LEU A 1 81 ? -8.133 2.48 -11.094 1 79.69 81 LEU A CA 1
ATOM 587 C C . LEU A 1 81 ? -8.625 3.414 -12.195 1 79.69 81 LEU A C 1
ATOM 589 O O . LEU A 1 81 ? -9.641 4.086 -12.039 1 79.69 81 LEU A O 1
ATOM 593 N N . LYS A 1 82 ? -7.848 3.463 -13.195 1 75.75 82 LYS A N 1
ATOM 594 C CA . LYS A 1 82 ? -8.266 4.258 -14.344 1 75.75 82 LYS A CA 1
ATOM 595 C C . LYS A 1 82 ? -9.562 3.719 -14.945 1 75.75 82 LYS A C 1
ATOM 597 O O . LYS A 1 82 ? -10.359 4.48 -15.5 1 75.75 82 LYS A O 1
ATOM 602 N N . SER A 1 83 ? -9.617 2.451 -14.914 1 73.38 83 SER A N 1
ATOM 603 C CA . SER A 1 83 ? -10.812 1.82 -15.461 1 73.38 83 SER A CA 1
ATOM 604 C C . SER A 1 83 ? -12.031 2.084 -14.586 1 73.38 83 SER A C 1
ATOM 606 O O . 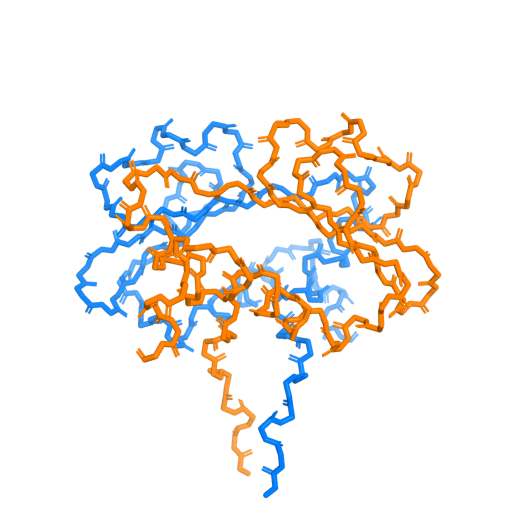SER A 1 83 ? -13.172 1.959 -15.039 1 73.38 83 SER A O 1
ATOM 608 N N . ARG A 1 84 ? -11.656 2.414 -13.367 1 66.44 84 ARG A N 1
ATOM 609 C CA . ARG A 1 84 ? -12.75 2.709 -12.445 1 66.44 84 ARG A CA 1
ATOM 610 C C . ARG A 1 84 ? -13.188 4.164 -12.57 1 66.44 84 ARG A C 1
ATOM 612 O O . ARG A 1 84 ? -12.352 5.062 -12.695 1 66.44 84 ARG A O 1
ATOM 619 N N . ASN A 1 85 ? -14.352 4.395 -12.953 1 59 85 ASN A N 1
ATOM 620 C CA . ASN A 1 85 ? -14.945 5.699 -13.219 1 59 85 ASN A CA 1
ATOM 621 C C . ASN A 1 85 ? -14.508 6.738 -12.188 1 59 85 ASN A C 1
ATOM 623 O O . ASN A 1 85 ? -14.266 7.895 -12.531 1 59 85 ASN A O 1
ATOM 627 N N . SER A 1 86 ? -14.461 6.266 -11 1 55.34 86 SER A N 1
ATOM 628 C CA . SER A 1 86 ? -14.141 7.223 -9.945 1 55.34 86 SER A CA 1
ATOM 629 C C . SER A 1 86 ? -12.719 7.754 -10.094 1 55.34 86 SER A C 1
ATOM 631 O O . SER A 1 86 ? -12.367 8.773 -9.5 1 55.34 86 SER A O 1
ATOM 633 N N . PHE A 1 87 ? -11.906 7.066 -10.875 1 58 87 PHE A N 1
ATOM 634 C CA . PHE A 1 87 ? -10.5 7.449 -10.977 1 58 87 PHE A CA 1
ATOM 635 C C . PHE A 1 87 ? -10.242 8.219 -12.266 1 58 87 PHE A C 1
ATOM 637 O O . PHE A 1 87 ? -9.211 8.883 -12.406 1 58 87 PHE A O 1
ATOM 644 N N . GLN A 1 88 ? -10.992 7.977 -13.219 1 53.88 88 GLN A N 1
ATOM 645 C CA . GLN A 1 88 ? -10.773 8.648 -14.5 1 53.88 88 GLN A CA 1
ATOM 646 C C . GLN A 1 88 ? -10.391 10.109 -14.289 1 53.88 88 GLN A C 1
ATOM 648 O O . GLN A 1 88 ? -9.516 10.633 -14.984 1 53.88 88 GLN A O 1
ATOM 653 N N . GLU A 1 89 ? -10.906 10.672 -13.477 1 48.59 89 GLU A N 1
ATOM 654 C CA . GLU A 1 89 ? -10.672 12.109 -13.328 1 48.59 89 GLU A CA 1
ATOM 655 C C . GLU A 1 89 ? -9.414 12.383 -12.5 1 48.59 89 GLU A C 1
ATOM 657 O O . GLU A 1 89 ? -8.805 13.438 -12.625 1 48.59 89 GLU A O 1
ATOM 662 N N . LEU A 1 90 ? -9.023 11.469 -11.727 1 50.34 90 LEU A N 1
ATOM 663 C CA . LEU A 1 90 ? -7.996 11.727 -10.727 1 50.34 90 LEU A CA 1
ATOM 664 C C . LEU A 1 90 ? -6.605 11.641 -11.344 1 50.34 90 LEU A C 1
ATOM 666 O O . LEU A 1 90 ? -5.668 12.281 -10.859 1 50.34 90 LEU A O 1
ATOM 670 N N . LEU A 1 91 ? -6.484 10.734 -12.422 1 51 91 LEU A N 1
ATOM 671 C CA . LEU A 1 91 ? -5.152 10.523 -12.977 1 51 91 LEU A CA 1
ATOM 672 C C . LEU A 1 91 ? -4.871 11.5 -14.109 1 51 91 LEU A C 1
ATOM 674 O O . LEU A 1 91 ? -3.791 11.477 -14.711 1 51 91 LEU A O 1
ATOM 678 N N . ILE A 1 92 ? -5.836 12.367 -14.477 1 40.66 92 ILE A N 1
ATOM 679 C CA . ILE A 1 92 ? -5.527 13.438 -15.414 1 40.66 92 ILE A CA 1
ATOM 680 C C . ILE A 1 92 ? -4.906 14.617 -14.672 1 40.66 92 ILE A C 1
ATOM 682 O O . ILE A 1 92 ? -5.336 14.961 -13.562 1 40.66 92 ILE A O 1
ATOM 686 N N . MET B 1 1 ? 13.43 7.918 -21.297 1 22.06 1 MET B N 1
ATOM 687 C CA . MET B 1 1 ? 13.781 6.789 -20.438 1 22.06 1 MET B CA 1
ATOM 688 C C . MET B 1 1 ? 12.641 6.441 -19.5 1 22.06 1 MET B C 1
ATOM 690 O O . MET B 1 1 ? 12.078 7.328 -18.844 1 22.06 1 MET B O 1
ATOM 694 N N . PRO B 1 2 ? 11.852 5.379 -19.672 1 27.38 2 PRO B N 1
ATOM 695 C CA . PRO B 1 2 ? 10.523 5.031 -19.172 1 27.38 2 PRO B CA 1
ATOM 696 C C . PRO B 1 2 ? 10.461 5.008 -17.641 1 27.38 2 PRO B C 1
ATOM 698 O O . PRO B 1 2 ? 11.43 4.621 -16.984 1 27.38 2 PRO B O 1
ATOM 701 N N . LEU B 1 3 ? 9.914 6.039 -17.141 1 30.97 3 LEU B N 1
ATOM 702 C CA . LEU B 1 3 ? 9.68 6.148 -15.703 1 30.97 3 LEU B CA 1
ATOM 703 C C . LEU B 1 3 ? 9.438 4.773 -15.078 1 30.97 3 LEU B C 1
ATOM 705 O O . LEU B 1 3 ? 8.383 4.172 -15.289 1 30.97 3 LEU B O 1
ATOM 709 N N . THR B 1 4 ? 10.391 3.959 -15.133 1 33.75 4 THR B N 1
ATOM 710 C CA . THR B 1 4 ? 10.578 2.572 -14.727 1 33.75 4 THR B CA 1
ATOM 711 C C . THR B 1 4 ? 10.016 2.338 -13.328 1 33.75 4 THR B C 1
ATOM 713 O O . THR B 1 4 ? 10.477 2.943 -12.359 1 33.75 4 THR B O 1
ATOM 716 N N . ALA B 1 5 ? 8.75 2.131 -13.391 1 39.19 5 ALA B N 1
ATOM 717 C CA . ALA B 1 5 ? 7.809 1.915 -12.289 1 39.19 5 ALA B CA 1
ATOM 718 C C . ALA B 1 5 ? 8.344 0.875 -11.312 1 39.19 5 ALA B C 1
ATOM 720 O O . ALA B 1 5 ? 8.492 -0.298 -11.664 1 39.19 5 ALA B O 1
ATOM 721 N N . LEU B 1 6 ? 9.508 1.055 -10.883 1 41.91 6 LEU B N 1
ATOM 722 C CA . LEU B 1 6 ? 10.047 0.115 -9.906 1 41.91 6 LEU B CA 1
ATOM 723 C C . LEU B 1 6 ? 9.008 -0.232 -8.844 1 41.91 6 LEU B C 1
ATOM 725 O O . LEU B 1 6 ? 8.172 0.605 -8.492 1 41.91 6 LEU B O 1
ATOM 729 N N . PRO B 1 7 ? 8.758 -1.603 -8.781 1 47.66 7 PRO B N 1
ATOM 730 C CA . PRO B 1 7 ? 7.953 -1.881 -7.59 1 47.66 7 PRO B CA 1
ATOM 731 C C . PRO B 1 7 ? 8.328 -0.992 -6.406 1 47.66 7 PRO B C 1
ATOM 733 O O . PRO B 1 7 ? 9.484 -0.599 -6.266 1 47.66 7 PRO B O 1
ATOM 736 N N . THR B 1 8 ? 7.547 -0.034 -5.957 1 61 8 THR B N 1
ATOM 737 C CA . THR B 1 8 ? 8.031 0.845 -4.895 1 61 8 THR B CA 1
ATOM 738 C C . THR B 1 8 ? 8.688 0.036 -3.781 1 61 8 THR B C 1
ATOM 740 O O . THR B 1 8 ? 8.391 -1.147 -3.607 1 61 8 THR B O 1
ATOM 743 N N . LEU B 1 9 ? 9.961 0.222 -3.447 1 70.31 9 LEU B N 1
ATOM 744 C CA . LEU B 1 9 ? 10.703 -0.323 -2.318 1 70.31 9 LEU B CA 1
ATOM 745 C C . LEU B 1 9 ? 9.773 -0.623 -1.147 1 70.31 9 LEU B C 1
ATOM 747 O O . LEU B 1 9 ? 9.953 -1.625 -0.451 1 70.31 9 LEU B O 1
ATOM 751 N N . THR B 1 10 ? 8.727 0.06 -1.079 1 77.88 10 THR B N 1
ATOM 752 C CA . THR B 1 10 ? 7.809 -0.089 0.046 1 77.88 10 THR B CA 1
ATOM 753 C C . THR B 1 10 ? 6.934 -1.326 -0.129 1 77.88 10 THR B C 1
ATOM 755 O O . THR B 1 10 ? 6.77 -2.115 0.803 1 77.88 10 THR B O 1
ATOM 758 N N . THR B 1 11 ? 6.477 -1.521 -1.341 1 78.38 11 THR B N 1
ATOM 759 C CA . THR B 1 11 ? 5.641 -2.688 -1.6 1 78.38 11 THR B CA 1
ATOM 760 C C . THR B 1 11 ? 6.43 -3.977 -1.396 1 78.38 11 THR B C 1
ATOM 762 O O . THR B 1 11 ? 5.926 -4.934 -0.81 1 78.38 11 THR B O 1
ATOM 765 N N . ARG B 1 12 ? 7.598 -3.949 -1.826 1 80.38 12 ARG B N 1
ATOM 766 C CA . ARG B 1 12 ? 8.453 -5.117 -1.661 1 80.38 12 ARG B CA 1
ATOM 767 C C . ARG B 1 12 ? 8.711 -5.402 -0.185 1 80.38 12 ARG B C 1
ATOM 769 O O . ARG B 1 12 ? 8.68 -6.559 0.244 1 80.38 12 ARG B O 1
ATOM 776 N N . ALA B 1 13 ? 9.016 -4.355 0.49 1 83.12 13 ALA B N 1
ATOM 777 C CA . ALA B 1 13 ? 9.273 -4.508 1.919 1 83.12 13 ALA B CA 1
ATOM 778 C C . ALA B 1 13 ? 8.078 -5.117 2.635 1 83.12 13 ALA B C 1
ATOM 780 O O . ALA B 1 13 ? 8.227 -6.023 3.455 1 83.12 13 ALA B O 1
ATOM 781 N N . PHE B 1 14 ? 6.949 -4.699 2.271 1 86.56 14 PHE B N 1
ATOM 782 C CA . PHE B 1 14 ? 5.742 -5.211 2.91 1 86.56 14 PHE B CA 1
ATOM 783 C C . PHE B 1 14 ? 5.496 -6.664 2.516 1 86.56 14 PHE B C 1
ATOM 785 O O . PHE B 1 14 ? 5.012 -7.457 3.324 1 86.56 14 PHE B O 1
ATOM 792 N N . PHE B 1 15 ? 5.84 -7.012 1.272 1 84.69 15 PHE B N 1
ATOM 793 C CA . PHE B 1 15 ? 5.711 -8.398 0.842 1 84.69 15 PHE B CA 1
ATOM 794 C C . PHE B 1 15 ? 6.613 -9.312 1.663 1 84.69 15 PHE B C 1
ATOM 796 O O . PHE B 1 15 ? 6.188 -10.375 2.111 1 84.69 15 PHE B O 1
ATOM 803 N N . ILE B 1 16 ? 7.77 -8.852 1.784 1 83.56 16 ILE B N 1
ATOM 804 C CA . ILE B 1 16 ? 8.734 -9.641 2.545 1 83.56 16 ILE B CA 1
ATOM 805 C C . ILE B 1 16 ? 8.258 -9.797 3.984 1 83.56 16 ILE B C 1
ATOM 807 O O . ILE B 1 16 ? 8.328 -10.891 4.555 1 83.56 16 ILE B O 1
ATOM 811 N N . LEU B 1 17 ? 7.715 -8.742 4.508 1 86.12 17 LEU B N 1
ATOM 812 C CA . LEU B 1 17 ? 7.176 -8.789 5.863 1 86.12 17 LEU B CA 1
ATOM 813 C C . LEU B 1 17 ? 6.02 -9.781 5.957 1 86.12 17 LEU B C 1
ATOM 815 O O . LEU B 1 17 ? 5.98 -10.602 6.871 1 86.12 17 LEU B O 1
ATOM 819 N N . ALA B 1 18 ? 5.18 -9.672 5.047 1 86.88 18 ALA B N 1
ATOM 820 C CA . ALA B 1 18 ? 4.035 -10.578 5.008 1 86.88 18 ALA B CA 1
ATOM 821 C C . ALA B 1 18 ? 4.48 -12.031 4.879 1 86.88 18 ALA B C 1
ATOM 823 O O . ALA B 1 18 ? 3.924 -12.914 5.527 1 86.88 18 ALA B O 1
ATOM 824 N N . PHE B 1 19 ? 5.453 -12.219 4.094 1 83.88 19 PHE B N 1
ATOM 825 C CA . PHE B 1 19 ? 5.988 -13.555 3.869 1 83.88 19 PHE B CA 1
ATOM 826 C C . PHE B 1 19 ? 6.633 -14.102 5.137 1 83.88 19 PHE B C 1
ATOM 828 O O . PHE B 1 19 ? 6.375 -15.242 5.531 1 83.88 19 PHE B O 1
ATOM 835 N N . LEU B 1 20 ? 7.395 -13.281 5.715 1 83.69 20 LEU B N 1
ATOM 836 C CA . LEU B 1 20 ? 8.133 -13.695 6.906 1 83.69 20 LEU B CA 1
ATOM 837 C C . LEU B 1 20 ? 7.188 -13.969 8.07 1 83.69 20 LEU B C 1
ATOM 839 O O . LEU B 1 20 ? 7.387 -14.914 8.828 1 83.69 20 LEU B O 1
ATOM 843 N N . GLU B 1 21 ? 6.176 -13.141 8.195 1 83.56 21 GLU B N 1
ATOM 844 C CA . GLU B 1 21 ? 5.242 -13.258 9.312 1 83.56 21 GLU B CA 1
ATOM 845 C C . GLU B 1 21 ? 4.117 -14.242 8.984 1 83.56 21 GLU B C 1
ATOM 847 O O . GLU B 1 21 ? 3.35 -14.625 9.875 1 83.56 21 GLU B O 1
ATOM 852 N N . ALA B 1 22 ? 4.055 -14.656 7.719 1 83.25 22 ALA B N 1
ATOM 853 C CA . ALA B 1 22 ? 3.014 -15.578 7.262 1 83.25 22 ALA B CA 1
ATOM 854 C C . ALA B 1 22 ? 1.625 -15.047 7.609 1 83.25 22 ALA B C 1
ATOM 856 O O . ALA B 1 22 ? 0.753 -15.805 8.039 1 83.25 22 ALA B O 1
ATOM 857 N N . THR B 1 23 ? 1.481 -13.773 7.727 1 83.94 23 THR B N 1
ATOM 858 C CA . THR B 1 23 ? 0.208 -13.094 7.941 1 83.94 23 THR B CA 1
ATOM 859 C C . THR B 1 23 ? 0.041 -11.93 6.965 1 83.94 23 THR B C 1
ATOM 861 O O . THR B 1 23 ? 1.028 -11.359 6.5 1 83.94 23 THR B O 1
ATOM 864 N N . PRO B 1 24 ? -1.14 -11.617 6.656 1 88.31 24 PRO B N 1
ATOM 865 C CA . PRO B 1 24 ? -1.349 -10.445 5.805 1 88.31 24 PRO B CA 1
ATOM 866 C C . PRO B 1 24 ? -0.973 -9.133 6.496 1 88.31 24 PRO B C 1
ATOM 868 O O . PRO B 1 24 ? -1.146 -9 7.711 1 88.31 24 PRO B O 1
ATOM 871 N N . ILE B 1 25 ? -0.415 -8.328 5.816 1 89.44 25 ILE B N 1
ATOM 872 C CA . ILE B 1 25 ? -0.174 -6.969 6.285 1 89.44 25 ILE B CA 1
ATOM 873 C C . ILE B 1 25 ? -1.289 -6.047 5.793 1 89.44 25 ILE B C 1
ATOM 875 O O . ILE B 1 25 ? -1.564 -5.98 4.594 1 89.44 25 ILE B O 1
ATOM 879 N N . MET B 1 26 ? -1.934 -5.371 6.727 1 91.12 26 MET B N 1
ATOM 880 C CA . MET B 1 26 ? -3.027 -4.461 6.402 1 91.12 26 MET B CA 1
ATOM 881 C C . MET B 1 26 ? -2.553 -3.01 6.434 1 91.12 26 MET B C 1
ATOM 883 O O . MET B 1 26 ? -1.995 -2.557 7.434 1 91.12 26 MET B O 1
ATOM 887 N N . ILE B 1 27 ? -2.812 -2.359 5.344 1 91.31 27 ILE B N 1
ATOM 888 C CA . ILE B 1 27 ? -2.418 -0.962 5.211 1 91.31 27 ILE B CA 1
ATOM 889 C C . ILE B 1 27 ? -3.652 -0.099 4.965 1 91.31 27 ILE B C 1
ATOM 891 O O . ILE B 1 27 ? -4.492 -0.428 4.121 1 91.31 27 ILE B O 1
ATOM 895 N N . ALA B 1 28 ? -3.771 0.954 5.672 1 90.94 28 ALA B N 1
ATOM 896 C CA . ALA B 1 28 ? -4.875 1.891 5.48 1 90.94 28 ALA B CA 1
ATOM 897 C C . ALA B 1 28 ? -4.379 3.217 4.91 1 90.94 28 ALA B C 1
ATOM 899 O O . ALA B 1 28 ? -3.367 3.756 5.367 1 90.94 28 ALA B O 1
ATOM 900 N N . ILE B 1 29 ? -4.992 3.689 3.93 1 89.94 29 ILE B N 1
ATOM 901 C CA . ILE B 1 29 ? -4.742 5.016 3.375 1 89.94 29 ILE B CA 1
ATOM 902 C C . ILE B 1 29 ? -5.949 5.914 3.629 1 89.94 29 ILE B C 1
ATOM 904 O O . ILE B 1 29 ? -7.051 5.637 3.148 1 89.94 29 ILE B O 1
ATOM 908 N N . MET B 1 30 ? -5.637 6.988 4.348 1 89.88 30 MET B N 1
ATOM 909 C CA . MET B 1 30 ? -6.68 7.961 4.664 1 89.88 30 MET B CA 1
ATOM 910 C C . MET B 1 30 ? -6.359 9.32 4.055 1 89.88 30 MET B C 1
ATOM 912 O O . MET B 1 30 ? -5.238 9.82 4.191 1 89.88 30 MET B O 1
ATOM 916 N N . GLY B 1 31 ? -7.312 9.836 3.365 1 85.06 31 GLY B N 1
ATOM 917 C CA . GLY B 1 31 ? -7.094 11.078 2.641 1 85.06 31 GLY B CA 1
ATOM 918 C C . GLY B 1 31 ? -7.016 12.289 3.547 1 85.06 31 GLY B C 1
ATOM 919 O O . GLY B 1 31 ? -6.469 13.328 3.162 1 85.06 31 GLY B O 1
ATOM 920 N N . CYS B 1 32 ? -7.594 12.227 4.664 1 81.56 32 CYS B N 1
ATOM 921 C CA . CYS B 1 32 ? -7.609 13.367 5.566 1 81.56 32 CYS B CA 1
ATOM 922 C C . CYS B 1 32 ? -7.527 12.922 7.02 1 81.56 32 CYS B C 1
ATOM 924 O O . CYS B 1 32 ? -7.961 11.82 7.359 1 81.56 32 CYS B O 1
ATOM 926 N N . ILE B 1 33 ? -7.008 13.789 7.84 1 76.31 33 ILE B N 1
ATOM 927 C CA . ILE B 1 33 ? -6.785 13.484 9.25 1 76.31 33 ILE B CA 1
ATOM 928 C C . ILE B 1 33 ? -8.125 13.359 9.969 1 76.31 33 ILE B C 1
ATOM 930 O O . ILE B 1 33 ? -8.227 12.688 11 1 76.31 33 ILE B O 1
ATOM 934 N N . VAL B 1 34 ? -9.086 13.898 9.469 1 73.69 34 VAL B N 1
ATOM 935 C CA . VAL B 1 34 ? -10.398 13.914 10.102 1 73.69 34 VAL B CA 1
ATOM 936 C C . VAL B 1 34 ? -10.93 12.484 10.227 1 73.69 34 VAL B C 1
ATOM 938 O O . VAL B 1 34 ? -11.555 12.133 11.227 1 73.69 34 VAL B O 1
ATOM 941 N N . ASN B 1 35 ? -10.789 11.797 9.18 1 67.69 35 ASN B N 1
ATOM 942 C CA . ASN B 1 35 ? -11.25 10.414 9.289 1 67.69 35 ASN B CA 1
ATOM 943 C C . ASN B 1 35 ? -10.461 9.648 10.344 1 67.69 35 ASN B C 1
ATOM 945 O O . ASN B 1 35 ? -10.977 8.695 10.938 1 67.69 35 ASN B O 1
ATOM 949 N N . GLY B 1 36 ? -9.414 10.312 10.75 1 59.84 36 GLY B N 1
ATOM 950 C CA . GLY B 1 36 ? -8.539 9.977 11.859 1 59.84 36 GLY B CA 1
ATOM 951 C C . GLY B 1 36 ? -8.164 8.508 11.906 1 59.84 36 GLY B C 1
ATOM 952 O O . GLY B 1 36 ? -8.602 7.727 11.055 1 59.84 36 GLY B O 1
ATOM 953 N N . PRO B 1 37 ? -7.207 8.078 12.93 1 65 37 PRO B N 1
ATOM 954 C CA . PRO B 1 37 ? -6.715 6.723 13.164 1 65 37 PRO B CA 1
ATOM 955 C C . PRO B 1 37 ? -7.816 5.766 13.625 1 65 37 PRO B C 1
ATOM 957 O O . PRO B 1 37 ? -7.715 4.555 13.414 1 65 37 PRO B O 1
ATOM 960 N N . GLY B 1 38 ? -8.883 6.441 14.141 1 67.12 38 GLY B N 1
ATOM 961 C CA . GLY B 1 38 ? -9.969 5.586 14.594 1 67.12 38 GLY B CA 1
ATOM 962 C C . GLY B 1 38 ? -10.578 4.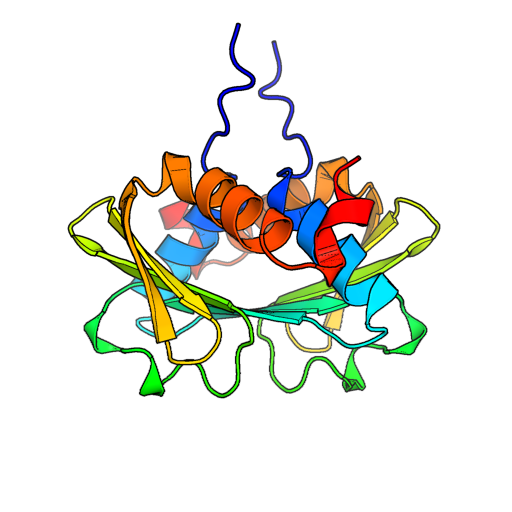754 13.484 1 67.12 38 GLY B C 1
ATOM 963 O O . GLY B 1 38 ? -11.031 3.633 13.719 1 67.12 38 GLY B O 1
ATOM 964 N N . GLU B 1 39 ? -10.406 5.18 12.32 1 68.75 39 GLU B N 1
ATOM 965 C CA . GLU B 1 39 ? -11.039 4.516 11.18 1 68.75 39 GLU B CA 1
ATOM 966 C C . GLU B 1 39 ? -10.117 3.469 10.57 1 68.75 39 GLU B C 1
ATOM 968 O O . GLU B 1 39 ? -10.539 2.686 9.711 1 68.75 39 GLU B O 1
ATOM 973 N N . MET B 1 40 ? -8.867 3.426 10.984 1 74.5 40 MET B N 1
ATOM 974 C CA . MET B 1 40 ? -7.91 2.48 10.414 1 74.5 40 MET B CA 1
ATOM 975 C C . MET B 1 40 ? -8.242 1.053 10.836 1 74.5 40 MET B C 1
ATOM 977 O O . MET B 1 40 ? -7.543 0.111 10.453 1 74.5 40 MET B O 1
ATOM 981 N N . ALA B 1 41 ? -9.5 0.717 11.219 1 66.44 41 ALA B N 1
ATOM 982 C CA . ALA B 1 41 ? -10.203 -0.548 11.398 1 66.44 41 ALA B CA 1
ATOM 983 C C . ALA B 1 41 ? -9.227 -1.708 11.555 1 66.44 41 ALA B C 1
ATOM 985 O O . ALA B 1 41 ? -9.383 -2.75 10.914 1 66.44 41 ALA B O 1
ATOM 986 N N . GLY B 1 42 ? -8.07 -1.605 12.242 1 81.31 42 GLY B N 1
ATOM 987 C CA . GLY B 1 42 ? -7.227 -2.77 12.453 1 81.31 42 GLY B CA 1
ATOM 988 C C . GLY B 1 42 ? -6.055 -2.84 11.484 1 81.31 42 GLY B C 1
ATOM 989 O O . GLY B 1 42 ? -5.422 -3.889 11.344 1 81.31 42 GLY B O 1
ATOM 990 N N . ALA B 1 43 ? -5.785 -1.83 10.805 1 89.5 43 ALA B N 1
ATOM 991 C CA . ALA B 1 43 ? -4.633 -1.797 9.906 1 89.5 43 ALA B CA 1
ATOM 992 C C . ALA B 1 43 ? -3.324 -1.848 10.688 1 89.5 43 ALA B C 1
ATOM 994 O O . ALA B 1 43 ? -3.252 -1.366 11.82 1 89.5 43 ALA B O 1
ATOM 995 N N . ASP B 1 44 ? -2.324 -2.518 10.117 1 89.75 44 ASP B N 1
ATOM 996 C CA . ASP B 1 44 ? -0.988 -2.555 10.703 1 89.75 44 ASP B CA 1
ATOM 997 C C . ASP B 1 44 ? -0.25 -1.236 10.477 1 89.75 44 ASP B C 1
ATOM 999 O O . ASP B 1 44 ? 0.446 -0.746 11.367 1 89.75 44 ASP B O 1
ATOM 1003 N N . PHE B 1 45 ? -0.44 -0.769 9.305 1 90.5 45 PHE B N 1
ATOM 1004 C CA . PHE B 1 45 ? 0.216 0.463 8.883 1 90.5 45 PHE B CA 1
ATOM 1005 C C . PHE B 1 45 ? -0.789 1.425 8.258 1 90.5 45 PHE B C 1
ATOM 1007 O O . PHE B 1 45 ? -1.77 0.996 7.645 1 90.5 45 PHE B O 1
ATOM 1014 N N . GLY B 1 46 ? -0.482 2.705 8.359 1 90 46 GLY B N 1
ATOM 1015 C CA . GLY B 1 46 ? -1.433 3.68 7.848 1 90 46 GLY B CA 1
ATOM 1016 C C . GLY B 1 46 ? -0.767 4.918 7.273 1 90 46 GLY B C 1
ATOM 1017 O O . GLY B 1 46 ? 0.243 5.387 7.801 1 90 46 GLY B O 1
ATOM 1018 N N . TYR B 1 47 ? -1.279 5.363 6.199 1 90.19 47 TYR B N 1
ATOM 1019 C CA . TYR B 1 47 ? -1.012 6.684 5.633 1 90.19 47 TYR B CA 1
ATOM 1020 C C . TYR B 1 47 ? -2.174 7.633 5.891 1 90.19 47 TYR B C 1
ATOM 1022 O O . TYR B 1 47 ? -3.311 7.355 5.504 1 90.19 47 TYR B O 1
ATOM 1030 N N . VAL B 1 48 ? -1.918 8.734 6.566 1 89.75 48 VAL B N 1
ATOM 1031 C CA . VAL B 1 48 ? -2.994 9.672 6.871 1 89.75 48 VAL B CA 1
ATOM 1032 C C . VAL B 1 48 ? -2.631 11.062 6.355 1 89.75 48 VAL B C 1
ATOM 1034 O O . VAL B 1 48 ? -1.587 11.609 6.715 1 89.75 48 VAL B O 1
ATOM 1037 N N . GLY B 1 49 ? -3.494 11.539 5.531 1 89 49 GLY B N 1
ATOM 1038 C CA . GLY B 1 49 ? -3.283 12.891 5.039 1 89 49 GLY B CA 1
ATOM 1039 C C . GLY B 1 49 ? -3.354 13.945 6.133 1 89 49 GLY B C 1
ATOM 1040 O O . GLY B 1 49 ? -4.164 13.836 7.055 1 89 49 GLY B O 1
ATOM 1041 N N . SER B 1 50 ? -2.471 14.859 6.062 1 88.94 50 SER B N 1
ATOM 1042 C CA . SER B 1 50 ? -2.473 16 6.969 1 88.94 50 SER B CA 1
ATOM 1043 C C . SER B 1 50 ? -2.559 17.312 6.203 1 88.94 50 SER B C 1
ATOM 1045 O O . SER B 1 50 ? -3.596 17.641 5.617 1 88.94 50 SER B O 1
ATOM 1047 N N . ALA B 1 51 ? -1.46 18.125 6.121 1 86.69 51 ALA B N 1
ATOM 1048 C CA . ALA B 1 51 ? -1.423 19.312 5.273 1 86.69 51 ALA B CA 1
ATOM 1049 C C . ALA B 1 51 ? -1.245 18.938 3.807 1 86.69 51 ALA B C 1
ATOM 1051 O O . ALA B 1 51 ? -0.847 17.812 3.492 1 86.69 51 ALA B O 1
ATOM 1052 N N . PRO B 1 52 ? -1.702 19.828 2.957 1 83.69 52 PRO B N 1
ATOM 1053 C CA . PRO B 1 52 ? -1.565 19.516 1.534 1 83.69 52 PRO B CA 1
ATOM 1054 C C . PRO B 1 52 ? -0.169 19.016 1.174 1 83.69 52 PRO B C 1
ATOM 1056 O O . PRO B 1 52 ? 0.825 19.688 1.451 1 83.69 52 PRO B O 1
ATOM 1059 N N . GLY B 1 53 ? -0.165 17.828 0.69 1 85.06 53 GLY B N 1
ATOM 1060 C CA . GLY B 1 53 ? 1.089 17.25 0.232 1 85.06 53 GLY B CA 1
ATOM 1061 C C . GLY B 1 53 ? 1.844 16.516 1.325 1 85.06 53 GLY B C 1
ATOM 1062 O O . GLY B 1 53 ? 2.881 15.906 1.067 1 85.06 53 GLY B O 1
ATOM 1063 N N . ASN B 1 54 ? 1.268 16.703 2.512 1 90.19 54 ASN B N 1
ATOM 1064 C CA . ASN B 1 54 ? 1.934 16.062 3.641 1 90.19 54 ASN B CA 1
ATOM 1065 C C . ASN B 1 54 ? 1.105 14.914 4.199 1 90.19 54 ASN B C 1
ATOM 1067 O O . ASN B 1 54 ? -0.121 14.914 4.082 1 90.19 54 ASN B O 1
ATOM 1071 N N . ILE B 1 55 ? 1.845 13.992 4.801 1 89.12 55 ILE B N 1
ATOM 1072 C CA . ILE B 1 55 ? 1.164 12.836 5.371 1 89.12 55 ILE B CA 1
ATOM 1073 C C . ILE B 1 55 ? 1.797 12.477 6.715 1 89.12 55 ILE B C 1
ATOM 1075 O O . ILE B 1 55 ? 2.949 12.828 6.977 1 89.12 55 ILE B O 1
ATOM 1079 N N . ASN B 1 56 ? 1.005 11.883 7.508 1 91.56 56 ASN B N 1
ATOM 1080 C CA . ASN B 1 56 ? 1.465 11.234 8.734 1 91.56 56 ASN B CA 1
ATOM 1081 C C . ASN B 1 56 ? 1.508 9.719 8.586 1 91.56 56 ASN B C 1
ATOM 1083 O O . ASN B 1 56 ? 0.634 9.125 7.945 1 91.56 56 ASN B O 1
ATOM 1087 N N . LEU B 1 57 ? 2.535 9.078 9.172 1 90.75 57 LEU B N 1
ATOM 1088 C CA . LEU B 1 57 ? 2.641 7.625 9.156 1 90.75 57 LEU B CA 1
ATOM 1089 C C . LEU B 1 57 ? 2.252 7.039 10.516 1 90.75 57 LEU B C 1
ATOM 1091 O O . LEU B 1 57 ? 2.66 7.555 11.555 1 90.75 57 LEU B O 1
ATOM 1095 N N . TYR B 1 58 ? 1.444 5.98 10.398 1 90.31 58 TYR B N 1
ATOM 1096 C CA . TYR B 1 58 ? 0.936 5.336 11.602 1 90.31 58 TYR B CA 1
ATOM 1097 C C . TYR B 1 58 ? 1.3 3.855 11.633 1 90.31 58 TYR B C 1
ATOM 1099 O O . TYR B 1 58 ? 1.254 3.182 10.594 1 90.31 58 TYR B O 1
ATOM 1107 N N . VAL B 1 59 ? 1.627 3.291 12.766 1 90.38 59 VAL B N 1
ATOM 1108 C CA . VAL B 1 59 ? 1.658 1.866 13.078 1 90.38 59 VAL B CA 1
ATOM 1109 C C . VAL B 1 59 ? 0.552 1.53 14.07 1 90.38 59 VAL B C 1
ATOM 1111 O O . VAL B 1 59 ? 0.585 1.98 15.219 1 90.38 59 VAL B O 1
ATOM 1114 N N . GLY B 1 60 ? -0.342 0.774 13.469 1 87.81 60 GLY B N 1
ATOM 1115 C CA . GLY B 1 60 ? -1.554 0.678 14.266 1 87.81 60 GLY B CA 1
ATOM 1116 C C . GLY B 1 60 ? -2.211 2.021 14.516 1 87.81 60 GLY B C 1
ATOM 1117 O O . GLY B 1 60 ? -2.518 2.754 13.57 1 87.81 60 GLY B O 1
ATOM 1118 N N . LYS B 1 61 ? -2.371 2.465 15.742 1 86.5 61 LYS B N 1
ATOM 1119 C CA . LYS B 1 61 ? -3.018 3.727 16.094 1 86.5 61 LYS B CA 1
ATOM 1120 C C . LYS B 1 61 ? -1.991 4.766 16.531 1 86.5 61 LYS B C 1
ATOM 1122 O O . LYS B 1 61 ? -2.355 5.871 16.938 1 86.5 61 LYS B O 1
ATOM 1127 N N . THR B 1 62 ? -0.792 4.426 16.406 1 88.38 62 THR B N 1
ATOM 1128 C CA . THR B 1 62 ? 0.267 5.309 16.891 1 88.38 62 THR B CA 1
ATOM 1129 C C . THR B 1 62 ? 0.931 6.039 15.719 1 88.38 62 THR B C 1
ATOM 1131 O O . THR B 1 62 ? 1.41 5.41 14.773 1 88.38 62 THR B O 1
ATOM 1134 N N . MET B 1 63 ? 0.948 7.344 15.852 1 90.5 63 MET B N 1
ATOM 1135 C CA . MET B 1 63 ? 1.646 8.141 14.844 1 90.5 63 MET B CA 1
ATOM 1136 C C . MET B 1 63 ? 3.156 8.023 15.008 1 90.5 63 MET B C 1
ATOM 1138 O O . MET B 1 63 ? 3.699 8.359 16.062 1 90.5 63 MET B O 1
A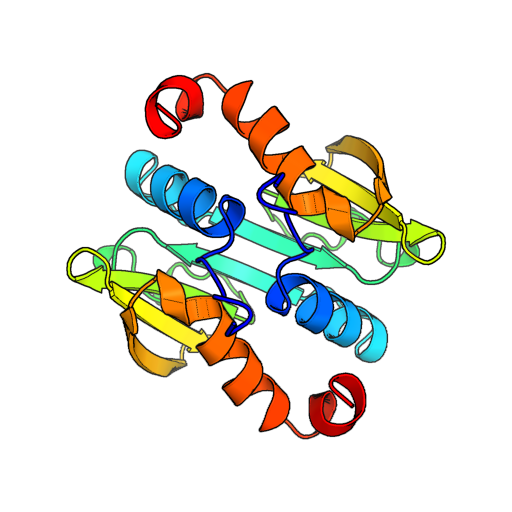TOM 1142 N N . VAL B 1 64 ? 3.869 7.574 13.992 1 91.12 64 VAL B N 1
ATOM 1143 C CA . VAL B 1 64 ? 5.301 7.324 14.125 1 91.12 64 VAL B CA 1
ATOM 1144 C C . VAL B 1 64 ? 6.082 8.383 13.352 1 91.12 64 VAL B C 1
ATOM 1146 O O . VAL B 1 64 ? 7.273 8.586 13.602 1 91.12 64 VAL B O 1
ATOM 1149 N N . LYS B 1 65 ? 5.543 9.016 12.375 1 91.5 65 LYS B N 1
ATOM 1150 C CA . LYS B 1 65 ? 6.141 10.117 11.625 1 91.5 65 LYS B CA 1
ATOM 1151 C C . LYS B 1 65 ? 5.098 11.172 11.273 1 91.5 65 LYS B C 1
ATOM 1153 O O . LYS B 1 65 ? 4.039 10.852 10.734 1 91.5 65 LYS B O 1
ATOM 1158 N N . ARG B 1 66 ? 5.445 12.414 11.492 1 91.06 66 ARG B N 1
ATOM 1159 C CA . ARG B 1 66 ? 4.496 13.5 11.289 1 91.06 66 ARG B CA 1
ATOM 1160 C C . ARG B 1 66 ? 4.969 14.43 10.172 1 91.06 66 ARG B C 1
ATOM 1162 O O . ARG B 1 66 ? 6.148 14.789 10.109 1 91.06 66 ARG B O 1
ATOM 1169 N N . GLY B 1 67 ? 4.031 14.688 9.305 1 89.81 67 GLY B N 1
ATOM 1170 C CA . GLY B 1 67 ? 4.227 15.797 8.391 1 89.81 67 GLY B CA 1
ATOM 1171 C C . GLY B 1 67 ? 5.289 15.516 7.34 1 89.81 67 GLY B C 1
ATOM 1172 O O . GLY B 1 67 ? 6.102 16.391 7.031 1 89.81 67 GLY B O 1
ATOM 1173 N N . ILE B 1 68 ? 5.328 14.375 6.93 1 88.06 68 ILE B N 1
ATOM 1174 C CA . ILE B 1 68 ? 6.309 14.078 5.891 1 88.06 68 ILE B CA 1
ATOM 1175 C C . ILE B 1 68 ? 5.691 14.32 4.516 1 88.06 68 ILE B C 1
ATOM 1177 O O . ILE B 1 68 ? 4.492 14.094 4.32 1 88.06 68 ILE B O 1
ATOM 1181 N N . ALA B 1 69 ? 6.57 14.836 3.586 1 88.44 69 ALA B N 1
ATOM 1182 C CA . ALA B 1 69 ? 6.098 15 2.213 1 88.44 69 ALA B CA 1
ATOM 1183 C C . ALA B 1 69 ? 5.695 13.664 1.606 1 88.44 69 ALA B C 1
ATOM 1185 O O . ALA B 1 69 ? 6.375 12.656 1.803 1 88.44 69 ALA B O 1
ATOM 1186 N N . MET B 1 70 ? 4.562 13.594 0.903 1 83.5 70 MET B N 1
ATOM 1187 C CA . MET B 1 70 ? 4.047 12.375 0.293 1 83.5 70 MET B CA 1
ATOM 1188 C C . MET B 1 70 ? 5.117 11.688 -0.549 1 83.5 70 MET B C 1
ATOM 1190 O O . MET B 1 70 ? 5.203 10.461 -0.572 1 83.5 70 MET B O 1
ATOM 1194 N N . VAL B 1 71 ? 5.934 12.461 -1.176 1 79.62 71 VAL B N 1
ATOM 1195 C CA . VAL B 1 71 ? 6.957 11.945 -2.076 1 79.62 71 VAL B CA 1
ATOM 1196 C C . VAL B 1 71 ? 8 11.164 -1.279 1 79.62 71 VAL B C 1
ATOM 1198 O O . VAL B 1 71 ? 8.766 10.375 -1.844 1 79.62 71 VAL B O 1
ATOM 1201 N N . HIS B 1 72 ? 8.031 11.391 0.01 1 82.56 72 HIS B N 1
ATOM 1202 C CA . HIS B 1 72 ? 9.016 10.734 0.861 1 82.56 72 HIS B CA 1
ATOM 1203 C C . HIS B 1 72 ? 8.383 9.625 1.687 1 82.56 72 HIS B C 1
ATOM 1205 O O . HIS B 1 72 ? 9.039 9.023 2.545 1 82.56 72 HIS B O 1
ATOM 1211 N N . ALA B 1 73 ? 7.16 9.344 1.469 1 80.88 73 ALA B N 1
ATOM 1212 C CA . ALA B 1 73 ? 6.426 8.359 2.26 1 80.88 73 ALA B CA 1
ATOM 1213 C C . ALA B 1 73 ? 7.117 7 2.221 1 80.88 73 ALA B C 1
ATOM 1215 O O . ALA B 1 73 ? 7.266 6.344 3.256 1 80.88 73 ALA B O 1
ATOM 1216 N N . ASP B 1 74 ? 7.57 6.57 1.102 1 76.69 74 ASP B N 1
ATOM 1217 C CA . ASP B 1 74 ? 8.227 5.277 0.955 1 76.69 74 ASP B CA 1
ATOM 1218 C C . ASP B 1 74 ? 9.492 5.203 1.796 1 76.69 74 ASP B C 1
ATOM 1220 O O . ASP B 1 74 ? 9.773 4.184 2.43 1 76.69 74 ASP B O 1
ATOM 1224 N N . GLY B 1 75 ? 10.195 6.277 1.701 1 77.12 75 GLY B N 1
ATOM 1225 C CA . GLY B 1 75 ? 11.398 6.332 2.521 1 77.12 75 GLY B CA 1
ATOM 1226 C C . GLY B 1 75 ? 11.102 6.258 4.008 1 77.12 75 GLY B C 1
ATOM 1227 O O . GLY B 1 75 ? 11.867 5.652 4.766 1 77.12 75 GLY B O 1
ATOM 1228 N N . GLY B 1 76 ? 10.062 6.863 4.387 1 79.88 76 GLY B N 1
ATOM 1229 C CA . GLY B 1 76 ? 9.648 6.809 5.781 1 79.88 76 GLY B CA 1
ATOM 1230 C C . GLY B 1 76 ? 9.375 5.398 6.27 1 79.88 76 GLY B C 1
ATOM 1231 O O . GLY B 1 76 ? 9.789 5.023 7.367 1 79.88 76 GLY B O 1
ATOM 1232 N N . TRP B 1 77 ? 8.773 4.582 5.477 1 82.56 77 TRP B N 1
ATOM 1233 C CA . TRP B 1 77 ? 8.477 3.203 5.848 1 82.56 77 TRP B CA 1
ATOM 1234 C C . TRP B 1 77 ? 9.75 2.371 5.91 1 82.56 77 TRP B C 1
ATOM 1236 O O . TRP B 1 77 ? 9.93 1.555 6.82 1 82.56 77 TRP B O 1
ATOM 1246 N N . ILE B 1 78 ? 10.57 2.635 4.918 1 79.44 78 ILE B N 1
ATOM 1247 C CA . ILE B 1 78 ? 11.805 1.868 4.863 1 79.44 78 ILE B CA 1
ATOM 1248 C C . ILE B 1 78 ? 12.617 2.104 6.137 1 79.44 78 ILE B C 1
ATOM 1250 O O . ILE B 1 78 ? 13.156 1.161 6.719 1 79.44 78 ILE B O 1
ATOM 1254 N N . LEU B 1 79 ? 12.617 3.365 6.504 1 80.44 79 LEU B N 1
ATOM 1255 C CA . LEU B 1 79 ? 13.336 3.699 7.73 1 80.44 79 LEU B CA 1
ATOM 1256 C C . LEU B 1 79 ? 12.688 3.039 8.938 1 80.44 79 LEU B C 1
ATOM 1258 O O . LEU B 1 79 ? 13.383 2.496 9.805 1 80.44 79 LEU B O 1
ATOM 1262 N N . LEU B 1 80 ? 11.477 2.998 9.008 1 80.06 80 LEU B N 1
ATOM 1263 C CA . LEU B 1 80 ? 10.727 2.432 10.125 1 80.06 80 LEU B CA 1
ATOM 1264 C C . LEU B 1 80 ? 10.875 0.913 10.164 1 80.06 80 LEU B C 1
ATOM 1266 O O . LEU B 1 80 ? 11.062 0.329 11.234 1 80.06 80 LEU B O 1
ATOM 1270 N N . LEU B 1 81 ? 10.75 0.278 9.008 1 79.44 81 LEU B N 1
ATOM 1271 C CA . LEU B 1 81 ? 10.828 -1.177 8.93 1 79.44 81 LEU B CA 1
ATOM 1272 C C . LEU B 1 81 ? 12.242 -1.664 9.234 1 79.44 81 LEU B C 1
ATOM 1274 O O . LEU B 1 81 ? 12.422 -2.742 9.805 1 79.44 81 LEU B O 1
ATOM 1278 N N . LYS B 1 82 ? 13.148 -0.899 8.781 1 75.75 82 LYS B N 1
ATOM 1279 C CA . LYS B 1 82 ? 14.531 -1.228 9.094 1 75.75 82 LYS B CA 1
ATOM 1280 C C . LYS B 1 82 ? 14.781 -1.196 10.602 1 75.75 82 LYS B C 1
ATOM 1282 O O . LYS B 1 82 ? 15.625 -1.934 11.117 1 75.75 82 LYS B O 1
ATOM 1287 N N . SER B 1 83 ? 14.117 -0.26 11.172 1 73.38 83 SER B N 1
ATOM 1288 C CA . SER B 1 83 ? 14.273 -0.129 12.617 1 73.38 83 SER B CA 1
ATOM 1289 C C . SER B 1 83 ? 13.625 -1.292 13.352 1 73.38 83 SER B C 1
ATOM 1291 O O . SER B 1 83 ? 13.945 -1.562 14.508 1 73.38 83 SER B O 1
ATOM 1293 N N . ARG B 1 84 ? 12.695 -1.875 12.578 1 66.56 84 ARG B N 1
ATOM 1294 C CA . ARG B 1 84 ? 12.016 -3.02 13.18 1 66.56 84 ARG B CA 1
ATOM 1295 C C . ARG B 1 84 ? 12.828 -4.297 12.984 1 66.56 84 ARG B C 1
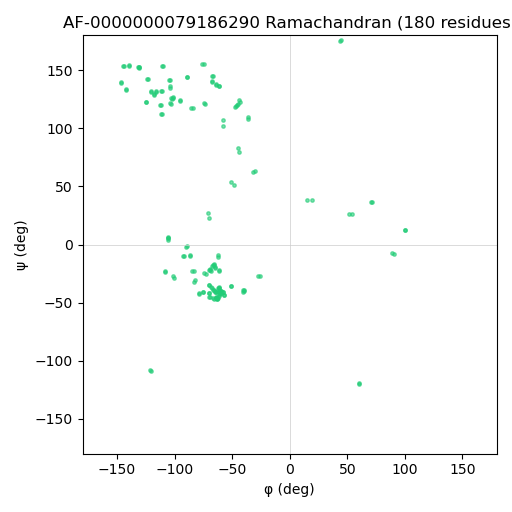ATOM 1297 O O . ARG B 1 84 ? 13.383 -4.531 11.906 1 66.56 84 ARG B O 1
ATOM 1304 N N . ASN B 1 85 ? 13.25 -4.887 14 1 59.28 85 ASN B N 1
ATOM 1305 C CA . ASN B 1 85 ? 14.117 -6.059 14.039 1 59.28 85 ASN B CA 1
ATOM 1306 C C . ASN B 1 85 ? 13.734 -7.074 12.961 1 59.28 85 ASN B C 1
ATOM 1308 O O . ASN B 1 85 ? 14.602 -7.691 12.352 1 59.28 85 ASN B O 1
ATOM 1312 N N . SER B 1 86 ? 12.469 -7.215 12.812 1 55.28 86 SER B N 1
ATOM 1313 C CA . SER B 1 86 ? 12.031 -8.234 11.867 1 55.28 86 SER B CA 1
ATOM 1314 C C . SER B 1 86 ? 12.438 -7.879 10.438 1 55.28 86 SER B C 1
ATOM 1316 O O . SER B 1 86 ? 12.43 -8.734 9.555 1 55.28 86 SER B O 1
ATOM 1318 N N . PHE B 1 87 ? 12.773 -6.633 10.211 1 57.84 87 PHE B N 1
ATOM 1319 C CA . PHE B 1 87 ? 13.07 -6.191 8.852 1 57.84 87 PHE B CA 1
ATOM 1320 C C . PHE B 1 87 ? 14.57 -6.117 8.617 1 57.84 87 PHE B C 1
ATOM 1322 O O . PHE B 1 87 ? 15.031 -6.062 7.473 1 57.84 87 PHE B O 1
ATOM 1329 N N . GLN B 1 88 ? 15.281 -5.887 9.602 1 54 88 GLN B N 1
ATOM 1330 C CA . GLN B 1 88 ? 16.719 -5.746 9.438 1 54 88 GLN B CA 1
ATOM 1331 C C . GLN B 1 88 ? 17.266 -6.766 8.445 1 54 88 GLN B C 1
ATOM 1333 O O . GLN B 1 88 ? 18.141 -6.449 7.637 1 54 88 GLN B O 1
ATOM 1338 N N . GLU B 1 89 ? 16.828 -7.773 8.484 1 48.88 89 GLU B N 1
ATOM 1339 C CA . GLU B 1 89 ? 17.422 -8.805 7.629 1 48.88 89 GLU B CA 1
ATOM 1340 C C . GLU B 1 89 ? 16.859 -8.734 6.215 1 48.88 89 GLU B C 1
ATOM 1342 O O . GLU B 1 89 ? 17.5 -9.156 5.258 1 48.88 89 GLU B O 1
ATOM 1347 N N . LEU B 1 90 ? 15.734 -8.18 6.062 1 50.28 90 LEU B N 1
ATOM 1348 C CA . LEU B 1 90 ? 15 -8.289 4.809 1 50.28 90 LEU B CA 1
ATOM 1349 C C . LEU B 1 90 ? 15.484 -7.254 3.801 1 50.28 90 LEU B C 1
ATOM 1351 O O . LEU B 1 90 ? 15.391 -7.469 2.59 1 50.28 90 LEU B O 1
ATOM 1355 N N . LEU B 1 91 ? 15.914 -6.066 4.355 1 51.12 91 LEU B N 1
ATOM 1356 C CA . LEU B 1 91 ? 16.281 -5.008 3.422 1 51.12 91 LEU B CA 1
ATOM 1357 C C . LEU B 1 91 ? 17.75 -5.102 3.033 1 51.12 91 LEU B C 1
ATOM 1359 O O . LEU B 1 91 ? 18.234 -4.301 2.232 1 51.12 91 LEU B O 1
ATOM 1363 N N . ILE B 1 92 ? 18.5 -6.074 3.582 1 41.5 92 ILE B N 1
ATOM 1364 C CA . ILE B 1 92 ? 19.859 -6.305 3.096 1 41.5 92 ILE B CA 1
ATOM 1365 C C . ILE B 1 92 ? 19.812 -7.219 1.873 1 41.5 92 ILE B C 1
ATOM 1367 O O . ILE B 1 92 ? 19.031 -8.164 1.823 1 41.5 92 ILE B O 1
#